Protein AF-A0A1J3F944-F1 (afdb_monomer_lite)

Radius of gyration: 28.38 Å; chains: 1; bounding box: 55×34×80 Å

Sequence (94 aa):
RKLEDLSNSLAFLSLMEISLASVTVSIAIALVSWWVWRTLNWVWFKPKMLESCLRRRGLSGTPYTPLVGDLKRNFTMLTEARSTPIKLTDDIQP

Foldseek 3Di:
DVVVVVVVVVVVVVVVVVVVVVVVVVVVVVVVVVVVVVVVVCLVVVQVVVCVVCVVVVNNDDRDDRPDPDVVVVVVVVVVCVVDPDDPPVPDDD

Organism: Noccaea caerulescens (NCBI:txid107243)

Secondary structure (DSSP, 8-state):
-HHHHHHHHHHHHHHHHHHHHHHHHHHHHHHHHHHHHHHHHHHHHHHHHHHHHHHHTT--PPPP-TTTTHHHHHHHHHHHHHHSPPPTTTT---

Structure (mmCIF, N/CA/C/O backbone):
data_AF-A0A1J3F944-F1
#
_entry.id   AF-A0A1J3F944-F1
#
loop_
_atom_site.group_PDB
_atom_site.id
_atom_site.type_symbol
_atom_site.label_atom_id
_atom_site.label_alt_id
_atom_site.label_comp_id
_atom_site.label_asym_id
_atom_site.label_entity_id
_atom_site.label_seq_id
_atom_site.pdbx_PDB_ins_code
_atom_site.Cartn_x
_atom_site.Cartn_y
_atom_site.Cartn_z
_atom_site.occupancy
_atom_site.B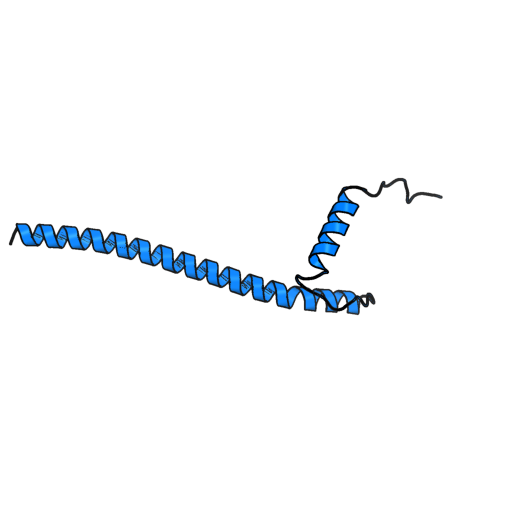_iso_or_equiv
_atom_site.auth_seq_id
_atom_site.auth_comp_id
_atom_site.auth_asym_id
_atom_site.auth_atom_id
_atom_site.pdbx_PDB_model_num
ATOM 1 N N . ARG A 1 1 ? 22.764 -10.308 -47.505 1.00 73.50 1 ARG A N 1
ATOM 2 C CA . ARG A 1 1 ? 23.273 -8.969 -47.105 1.00 73.50 1 ARG A CA 1
ATOM 3 C C . ARG A 1 1 ? 22.155 -7.938 -46.941 1.00 73.50 1 ARG A C 1
ATOM 5 O O . ARG A 1 1 ? 21.652 -7.855 -45.841 1.00 73.50 1 ARG A O 1
ATOM 12 N N . LYS A 1 2 ? 21.642 -7.261 -47.985 1.00 83.50 2 LYS A N 1
ATOM 13 C CA . LYS A 1 2 ? 20.628 -6.191 -47.792 1.00 83.50 2 LYS A CA 1
ATOM 14 C C . LYS A 1 2 ? 19.315 -6.652 -47.125 1.00 83.50 2 LYS A C 1
ATOM 16 O O . LYS A 1 2 ? 18.710 -5.894 -46.382 1.00 83.50 2 LYS A O 1
ATOM 21 N N . LEU A 1 3 ? 18.901 -7.900 -47.365 1.00 85.69 3 LEU A N 1
ATOM 22 C CA . LEU A 1 3 ? 17.745 -8.512 -46.694 1.00 85.69 3 LEU A CA 1
ATOM 23 C C . LEU A 1 3 ? 18.034 -8.925 -45.237 1.00 85.69 3 LEU A C 1
ATOM 25 O O . LEU A 1 3 ? 17.150 -8.815 -44.395 1.00 85.69 3 LEU A O 1
ATOM 29 N N . GLU A 1 4 ? 19.265 -9.339 -44.919 1.00 86.75 4 GLU A N 1
ATOM 30 C CA . GLU A 1 4 ? 19.684 -9.606 -43.530 1.00 86.75 4 GLU A CA 1
ATOM 31 C C . GLU A 1 4 ? 19.763 -8.315 -42.718 1.00 86.75 4 GLU A C 1
ATOM 33 O O . GLU A 1 4 ? 19.324 -8.294 -41.575 1.00 86.75 4 GLU A O 1
ATOM 38 N N . ASP A 1 5 ? 20.254 -7.226 -43.314 1.00 89.50 5 ASP A N 1
ATOM 39 C CA . ASP A 1 5 ? 20.331 -5.924 -42.645 1.00 89.50 5 ASP A CA 1
ATOM 40 C C . ASP A 1 5 ? 18.935 -5.414 -42.253 1.00 89.50 5 ASP A C 1
ATOM 42 O O . ASP A 1 5 ? 18.734 -4.918 -41.144 1.00 89.50 5 ASP A O 1
ATOM 46 N N . LEU A 1 6 ? 17.942 -5.607 -43.129 1.00 90.44 6 LEU A N 1
ATOM 47 C CA . LEU A 1 6 ? 16.545 -5.280 -42.833 1.00 90.44 6 LEU A CA 1
ATOM 48 C C . LEU A 1 6 ? 15.957 -6.189 -41.749 1.00 90.44 6 LEU A C 1
ATOM 50 O O . LEU A 1 6 ? 15.280 -5.693 -40.851 1.00 90.44 6 LEU A O 1
ATOM 54 N N . SER A 1 7 ? 16.245 -7.493 -41.792 1.00 89.38 7 SER A N 1
ATOM 55 C CA . SER A 1 7 ? 15.807 -8.447 -40.765 1.00 89.38 7 SER A CA 1
ATOM 56 C C . SER A 1 7 ? 16.383 -8.107 -39.387 1.00 89.38 7 SER A C 1
ATOM 58 O O . SER A 1 7 ? 15.659 -8.106 -38.394 1.00 89.38 7 SER A O 1
ATOM 60 N N . ASN A 1 8 ? 17.671 -7.769 -39.319 1.00 89.25 8 ASN A N 1
ATOM 61 C CA . ASN A 1 8 ? 18.349 -7.407 -38.076 1.00 89.25 8 ASN A CA 1
ATOM 62 C C . ASN A 1 8 ? 17.856 -6.059 -37.528 1.00 89.25 8 ASN A C 1
ATOM 64 O O . ASN A 1 8 ? 17.700 -5.911 -36.318 1.00 89.25 8 ASN A O 1
ATOM 68 N N . SER A 1 9 ? 17.551 -5.094 -38.402 1.00 88.25 9 SER A N 1
ATOM 69 C CA . SER A 1 9 ?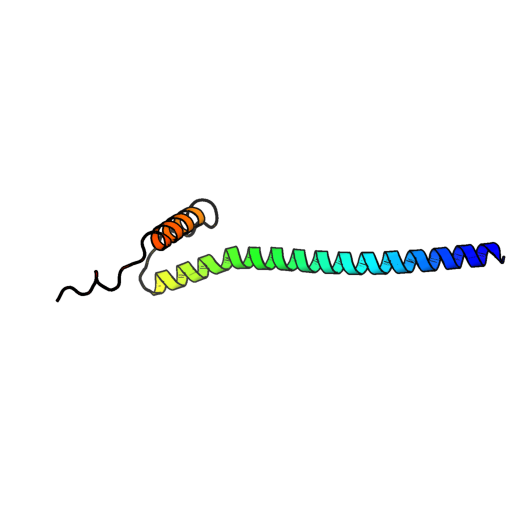 16.956 -3.813 -38.004 1.00 88.25 9 SER A CA 1
ATOM 70 C C . SER A 1 9 ? 15.538 -3.984 -37.445 1.00 88.25 9 SER A C 1
ATOM 72 O O . SER A 1 9 ? 15.225 -3.418 -36.399 1.00 88.25 9 SER A O 1
ATOM 74 N N . LEU A 1 10 ? 14.705 -4.818 -38.077 1.00 87.62 10 LEU A N 1
ATOM 75 C CA . LEU A 1 10 ? 13.369 -5.157 -37.572 1.00 87.62 10 LEU A CA 1
ATOM 76 C C . LEU A 1 10 ? 13.436 -5.876 -36.219 1.00 87.62 10 LEU A C 1
ATOM 78 O O . LEU A 1 10 ? 12.701 -5.523 -35.296 1.00 87.62 10 LEU A O 1
ATOM 82 N N . ALA A 1 11 ? 14.351 -6.840 -36.079 1.00 90.50 11 ALA A N 1
ATOM 83 C CA . ALA A 1 11 ? 14.582 -7.533 -34.817 1.00 90.50 11 ALA A CA 1
ATOM 84 C C . ALA A 1 11 ? 15.004 -6.548 -33.716 1.00 90.50 11 ALA A C 1
ATOM 86 O O . ALA A 1 11 ? 14.439 -6.572 -32.626 1.00 90.50 11 ALA A O 1
ATOM 87 N N . PHE A 1 12 ? 15.916 -5.621 -34.011 1.00 87.44 12 PHE A N 1
ATOM 88 C CA . PHE A 1 12 ? 16.361 -4.602 -33.061 1.00 87.44 12 PHE A CA 1
ATOM 89 C C . PHE A 1 12 ? 15.219 -3.694 -32.577 1.00 87.44 12 PHE A C 1
ATOM 91 O O . PHE A 1 12 ? 15.089 -3.462 -31.375 1.00 87.44 12 PHE A O 1
ATOM 98 N N . LEU A 1 13 ? 14.350 -3.239 -33.487 1.00 87.06 13 LEU A N 1
ATOM 99 C CA . LEU A 1 13 ? 13.173 -2.446 -33.120 1.00 87.06 13 LEU A CA 1
ATOM 100 C C . LEU A 1 13 ? 12.216 -3.244 -32.223 1.00 87.06 13 LEU A C 1
ATOM 102 O O . LEU A 1 13 ? 11.772 -2.734 -31.198 1.00 87.06 13 LEU A O 1
ATOM 106 N N . SER A 1 14 ? 11.963 -4.516 -32.546 1.00 89.62 14 SER A N 1
ATOM 107 C CA . SER A 1 14 ? 11.100 -5.374 -31.722 1.00 89.62 14 SER A CA 1
ATOM 108 C C . SER A 1 14 ? 11.672 -5.638 -30.321 1.00 89.62 14 SER A C 1
ATOM 110 O O . SER A 1 14 ? 10.934 -5.637 -29.338 1.00 89.62 14 SER A O 1
ATOM 112 N N . LEU A 1 15 ? 12.994 -5.797 -30.203 1.00 88.69 15 LEU A N 1
ATOM 113 C CA . LEU A 1 15 ? 13.673 -6.008 -28.923 1.00 88.69 15 LEU A CA 1
ATOM 114 C C . LEU A 1 15 ? 13.610 -4.765 -28.027 1.00 88.69 15 LEU A C 1
ATOM 116 O O . LEU A 1 15 ? 13.467 -4.903 -26.811 1.00 88.69 15 LEU A O 1
ATOM 120 N N . MET A 1 16 ? 13.675 -3.564 -28.608 1.00 90.94 16 MET A N 1
ATOM 121 C CA . MET A 1 16 ? 13.579 -2.310 -27.858 1.00 90.94 16 MET A CA 1
ATOM 122 C C . MET A 1 16 ? 12.193 -2.123 -27.227 1.00 90.94 16 MET A C 1
ATOM 124 O O . MET A 1 16 ? 12.101 -1.792 -26.044 1.00 90.94 16 MET A O 1
ATOM 128 N N . GLU A 1 17 ? 11.126 -2.421 -27.970 1.00 88.44 17 GLU A N 1
ATOM 129 C CA . GLU A 1 17 ? 9.745 -2.372 -27.469 1.00 88.44 17 GLU A CA 1
ATOM 130 C C . GLU A 1 17 ? 9.508 -3.385 -26.334 1.00 88.44 17 GLU A C 1
ATOM 132 O O . GLU A 1 17 ? 8.958 -3.045 -25.284 1.00 88.44 17 GLU A O 1
ATO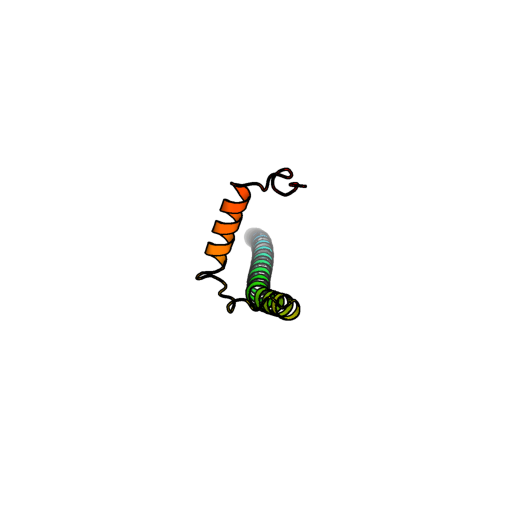M 137 N N . ILE A 1 18 ? 9.988 -4.625 -26.498 1.00 89.94 18 ILE A N 1
ATOM 138 C CA . ILE A 1 18 ? 9.868 -5.677 -25.473 1.00 89.94 18 ILE A CA 1
ATOM 139 C C . ILE A 1 18 ? 10.649 -5.296 -24.208 1.00 89.94 18 ILE A C 1
ATOM 141 O O . ILE A 1 18 ? 10.148 -5.461 -23.091 1.00 89.94 18 ILE A O 1
ATOM 145 N N . SER A 1 19 ? 11.861 -4.754 -24.366 1.00 91.31 19 SER A N 1
ATOM 146 C CA . SER A 1 19 ? 12.669 -4.276 -23.245 1.00 91.31 19 SER A CA 1
ATOM 147 C C . SER A 1 19 ? 11.945 -3.170 -22.481 1.00 91.31 19 SER A C 1
ATOM 149 O O . SER A 1 19 ? 11.861 -3.240 -21.255 1.00 91.31 19 SER A O 1
ATOM 151 N N . LEU A 1 20 ? 11.376 -2.184 -23.178 1.00 88.94 20 LEU A N 1
ATOM 152 C CA . LEU A 1 20 ? 10.637 -1.093 -22.547 1.00 88.94 20 LEU A CA 1
ATOM 153 C C . LEU A 1 20 ? 9.422 -1.614 -21.764 1.00 88.94 20 LEU A C 1
ATOM 155 O O . LEU A 1 20 ? 9.266 -1.287 -20.586 1.00 88.94 20 LEU A O 1
ATOM 159 N N . ALA A 1 21 ? 8.622 -2.491 -22.376 1.00 91.81 21 ALA A N 1
ATOM 160 C CA . ALA A 1 21 ? 7.462 -3.096 -21.729 1.00 91.81 21 ALA A CA 1
ATOM 161 C C . ALA A 1 21 ? 7.849 -3.894 -20.470 1.00 91.81 21 ALA A C 1
ATOM 163 O O . ALA A 1 21 ? 7.218 -3.748 -19.420 1.00 91.81 21 ALA A O 1
ATOM 164 N N . SER A 1 22 ? 8.915 -4.698 -20.537 1.00 92.06 22 SER A N 1
ATOM 165 C CA . SER A 1 22 ? 9.384 -5.494 -19.394 1.00 92.06 22 SER A CA 1
ATOM 166 C C . SER A 1 22 ? 9.844 -4.635 -18.211 1.00 92.06 22 SER A C 1
ATOM 168 O O . SER A 1 22 ? 9.537 -4.959 -17.062 1.00 92.06 22 SER A O 1
ATOM 170 N N . VAL A 1 23 ? 10.511 -3.505 -18.474 1.00 94.88 23 VAL A N 1
ATOM 171 C CA . VAL A 1 23 ? 10.939 -2.559 -17.436 1.00 94.88 23 VAL A CA 1
ATOM 172 C C . VAL A 1 23 ? 9.724 -1.938 -16.752 1.00 94.88 23 VAL A C 1
ATOM 174 O O . VAL A 1 23 ? 9.664 -1.907 -15.522 1.00 94.88 23 VAL A O 1
ATOM 177 N N . THR A 1 24 ? 8.720 -1.505 -17.519 1.00 94.19 24 THR A N 1
ATOM 178 C CA . THR A 1 24 ? 7.484 -0.942 -16.957 1.00 94.19 24 THR A CA 1
ATOM 179 C C . THR A 1 24 ? 6.740 -1.960 -16.093 1.00 94.19 24 THR A C 1
ATOM 181 O O . THR A 1 24 ? 6.322 -1.632 -14.981 1.00 94.19 24 THR A O 1
ATOM 184 N N . VAL A 1 25 ? 6.621 -3.207 -16.557 1.00 96.00 25 VAL A N 1
ATOM 185 C CA . VAL A 1 25 ? 5.979 -4.290 -15.796 1.00 96.00 25 VAL A CA 1
ATOM 186 C C . VAL A 1 25 ? 6.745 -4.587 -14.507 1.00 96.00 25 VAL A C 1
ATOM 188 O O . VAL A 1 25 ? 6.133 -4.710 -13.448 1.00 96.00 25 VAL A O 1
ATOM 191 N N . SER A 1 26 ? 8.077 -4.642 -14.561 1.00 96.06 26 SER A N 1
ATOM 192 C CA . SER A 1 26 ? 8.918 -4.880 -13.383 1.00 96.06 26 SER A CA 1
ATOM 193 C C . SER A 1 26 ? 8.726 -3.800 -12.311 1.00 96.06 26 SER A C 1
ATOM 195 O O . SER A 1 26 ? 8.502 -4.113 -11.139 1.00 96.06 26 SER A O 1
ATOM 197 N N . ILE A 1 27 ? 8.708 -2.524 -12.715 1.00 96.19 27 ILE A N 1
ATOM 198 C CA . ILE A 1 27 ? 8.450 -1.399 -11.804 1.00 96.19 27 ILE A CA 1
ATOM 199 C C . ILE A 1 27 ? 7.046 -1.506 -11.201 1.00 96.19 27 ILE A C 1
ATOM 201 O O . ILE A 1 27 ? 6.886 -1.349 -9.990 1.00 96.19 27 ILE A O 1
ATOM 205 N N . ALA A 1 28 ? 6.033 -1.812 -12.015 1.00 96.44 28 ALA A N 1
ATOM 206 C CA . ALA A 1 28 ? 4.665 -1.973 -11.533 1.00 96.44 28 ALA A CA 1
ATOM 207 C C . ALA A 1 28 ? 4.562 -3.088 -10.476 1.00 96.44 28 ALA A C 1
ATOM 209 O O . ALA A 1 28 ? 3.973 -2.876 -9.415 1.00 96.44 28 ALA A O 1
ATOM 210 N N . ILE A 1 29 ? 5.194 -4.242 -10.713 1.00 96.94 29 ILE A N 1
ATOM 211 C CA . ILE A 1 29 ? 5.223 -5.360 -9.759 1.00 96.94 29 ILE A CA 1
ATOM 212 C C . ILE A 1 29 ? 5.935 -4.954 -8.466 1.00 96.94 29 ILE A C 1
ATOM 214 O O . ILE A 1 29 ? 5.427 -5.231 -7.379 1.00 96.94 29 ILE A O 1
ATOM 218 N N . ALA A 1 30 ? 7.074 -4.266 -8.559 1.00 97.00 30 ALA A N 1
ATOM 219 C CA . ALA A 1 30 ? 7.811 -3.801 -7.388 1.00 97.00 30 ALA A CA 1
ATOM 220 C C . ALA A 1 30 ? 6.969 -2.845 -6.528 1.00 97.00 30 ALA A C 1
ATOM 222 O O . ALA A 1 30 ? 6.922 -2.994 -5.305 1.00 97.00 30 ALA A O 1
ATOM 223 N N . LEU A 1 31 ? 6.247 -1.911 -7.157 1.00 96.94 31 LEU A N 1
ATOM 224 C CA . LEU A 1 31 ? 5.335 -1.004 -6.462 1.00 96.94 31 LEU A CA 1
ATOM 225 C C . LEU A 1 31 ? 4.200 -1.770 -5.780 1.00 96.94 31 LEU A C 1
ATOM 227 O O . LEU A 1 31 ? 3.958 -1.558 -4.593 1.00 96.94 31 LEU A O 1
ATOM 231 N N . VAL A 1 32 ? 3.532 -2.685 -6.485 1.00 96.81 32 VAL A N 1
ATOM 232 C CA . VAL A 1 32 ? 2.453 -3.501 -5.905 1.00 96.81 32 VAL A CA 1
ATOM 233 C C . VAL A 1 32 ? 2.974 -4.311 -4.719 1.00 96.81 32 VAL A C 1
ATOM 235 O O . VAL A 1 32 ? 2.373 -4.281 -3.647 1.00 96.81 32 VAL A O 1
ATOM 238 N N . SER A 1 33 ? 4.124 -4.967 -4.866 1.00 96.56 33 SER A N 1
ATOM 239 C CA . SER A 1 33 ? 4.741 -5.741 -3.789 1.00 96.56 33 SER A CA 1
ATOM 240 C C . SER A 1 33 ? 5.084 -4.864 -2.582 1.00 96.56 33 SER A C 1
ATOM 242 O O . SER A 1 33 ? 4.823 -5.252 -1.442 1.00 96.56 33 SER A O 1
ATOM 244 N N . TRP A 1 34 ? 5.617 -3.660 -2.808 1.00 96.75 34 TRP A N 1
ATOM 245 C CA . TRP A 1 34 ? 5.885 -2.693 -1.743 1.00 96.75 34 TRP A CA 1
ATOM 246 C C . TRP A 1 34 ? 4.603 -2.288 -1.015 1.00 96.75 34 TRP A C 1
ATOM 248 O O . TRP A 1 34 ? 4.566 -2.256 0.216 1.00 96.75 34 TRP A O 1
ATOM 258 N N . TRP A 1 35 ? 3.538 -1.987 -1.758 1.00 96.12 35 TRP A N 1
ATOM 259 C CA . TRP A 1 35 ? 2.239 -1.627 -1.196 1.00 96.12 35 TRP A CA 1
ATOM 260 C C . TRP A 1 35 ? 1.645 -2.761 -0.361 1.00 96.12 35 TRP A C 1
ATOM 262 O O . TRP A 1 35 ? 1.195 -2.515 0.761 1.00 96.12 35 TRP A O 1
ATOM 272 N N . VAL A 1 36 ? 1.696 -4.002 -0.849 1.00 94.69 36 VAL A N 1
ATOM 273 C CA . VAL A 1 36 ? 1.239 -5.189 -0.108 1.00 94.69 36 VAL A CA 1
ATOM 274 C C . VAL A 1 36 ? 2.050 -5.367 1.176 1.00 94.69 36 VAL A C 1
ATOM 276 O O . VAL A 1 36 ? 1.480 -5.522 2.255 1.00 94.69 36 VAL A O 1
ATOM 279 N N . TRP A 1 37 ? 3.376 -5.257 1.105 1.00 93.81 37 TRP A N 1
ATOM 280 C CA . TRP A 1 37 ? 4.230 -5.365 2.287 1.00 93.81 37 TRP A CA 1
ATOM 281 C C . TRP A 1 37 ? 3.944 -4.263 3.313 1.00 93.81 37 TRP A C 1
ATOM 283 O O . TRP A 1 37 ? 3.808 -4.513 4.513 1.00 93.81 37 TRP A O 1
ATOM 293 N N . ARG A 1 38 ? 3.801 -3.020 2.842 1.00 93.38 38 ARG A N 1
ATOM 294 C CA . ARG A 1 38 ? 3.516 -1.859 3.688 1.00 93.38 38 ARG A CA 1
ATOM 295 C C . ARG A 1 38 ? 2.157 -1.975 4.362 1.00 93.38 38 ARG A C 1
ATOM 297 O O . ARG A 1 38 ? 2.060 -1.682 5.552 1.00 93.38 38 ARG A O 1
ATOM 304 N N . THR A 1 39 ? 1.131 -2.386 3.622 1.00 89.19 39 THR A N 1
ATOM 305 C CA . THR A 1 39 ? -0.226 -2.575 4.150 1.00 89.19 39 THR A CA 1
ATOM 306 C C . THR A 1 39 ? -0.272 -3.712 5.157 1.00 89.19 39 THR A C 1
ATOM 308 O O . THR A 1 39 ? -0.824 -3.511 6.233 1.00 89.19 39 THR A O 1
ATOM 311 N N . LEU A 1 40 ? 0.387 -4.843 4.895 1.00 88.50 40 LEU A N 1
ATOM 312 C CA . LEU A 1 40 ? 0.488 -5.946 5.852 1.00 88.50 40 LEU A CA 1
ATOM 313 C C . LEU A 1 40 ? 1.162 -5.501 7.157 1.00 88.50 40 LEU A C 1
ATOM 315 O O . LEU A 1 40 ? 0.624 -5.712 8.245 1.00 88.50 40 LEU A O 1
ATOM 319 N N . ASN A 1 41 ? 2.299 -4.808 7.053 1.00 87.12 41 ASN A N 1
ATOM 320 C CA . ASN A 1 41 ? 2.997 -4.287 8.224 1.00 87.12 41 ASN A CA 1
ATOM 321 C C . ASN A 1 41 ? 2.143 -3.258 8.981 1.00 87.12 41 ASN A C 1
ATOM 323 O O . ASN A 1 41 ? 2.109 -3.250 10.208 1.00 87.12 41 ASN A O 1
ATOM 327 N N . TRP A 1 42 ? 1.410 -2.404 8.265 1.00 84.75 42 TRP A N 1
ATOM 328 C CA . TRP A 1 42 ? 0.508 -1.424 8.864 1.00 84.75 42 TRP A CA 1
ATOM 329 C C . TRP A 1 42 ? -0.664 -2.087 9.584 1.00 84.75 42 TRP A C 1
ATOM 331 O O . TRP A 1 42 ? -0.917 -1.745 10.735 1.00 84.75 42 TRP A O 1
ATOM 341 N N . VAL A 1 43 ? -1.319 -3.069 8.957 1.00 83.62 43 VAL A N 1
ATOM 342 C CA . VAL A 1 43 ? -2.405 -3.868 9.547 1.00 83.62 43 VAL A CA 1
ATOM 343 C C . VAL A 1 43 ? -1.941 -4.588 10.812 1.00 83.62 43 VAL A C 1
ATOM 345 O O . VAL A 1 43 ? -2.744 -4.760 11.721 1.00 83.62 43 VAL A O 1
ATOM 348 N N . TRP A 1 44 ? -0.659 -4.951 10.921 1.00 78.50 44 TRP A N 1
ATOM 349 C CA . TRP A 1 44 ? -0.110 -5.596 12.116 1.00 78.50 44 TRP A CA 1
ATOM 350 C C . TRP A 1 44 ? 0.359 -4.613 13.203 1.00 78.50 44 TRP A C 1
ATOM 352 O O . TRP A 1 44 ? 0.152 -4.850 14.393 1.00 78.50 44 TRP A O 1
ATOM 362 N N . PHE A 1 45 ? 0.957 -3.475 12.830 1.00 76.44 45 PHE A N 1
ATOM 363 C CA . PHE A 1 45 ? 1.476 -2.484 13.787 1.00 76.44 45 PHE A CA 1
ATOM 364 C C . PHE A 1 45 ? 0.421 -1.504 14.313 1.00 76.44 45 PHE A C 1
ATOM 366 O O . PHE A 1 45 ? 0.417 -1.193 15.508 1.00 76.44 45 PHE A O 1
ATOM 373 N N . LYS A 1 46 ? -0.483 -1.013 13.455 1.00 78.31 46 LYS A N 1
ATOM 374 C CA . LYS A 1 46 ? -1.591 -0.129 13.854 1.00 78.31 46 LYS A CA 1
ATOM 375 C C . LYS A 1 46 ? -2.394 -0.651 15.041 1.00 78.31 46 LYS A C 1
ATOM 377 O O . LYS A 1 46 ? -2.616 0.149 15.951 1.00 78.31 46 LYS A O 1
ATOM 382 N N . PRO A 1 47 ? -2.826 -1.925 15.077 1.00 75.81 47 PRO A N 1
ATOM 383 C CA . PRO A 1 47 ? -3.673 -2.386 16.164 1.00 75.81 47 PRO A CA 1
ATOM 384 C C . PRO A 1 47 ? -2.943 -2.418 17.496 1.00 75.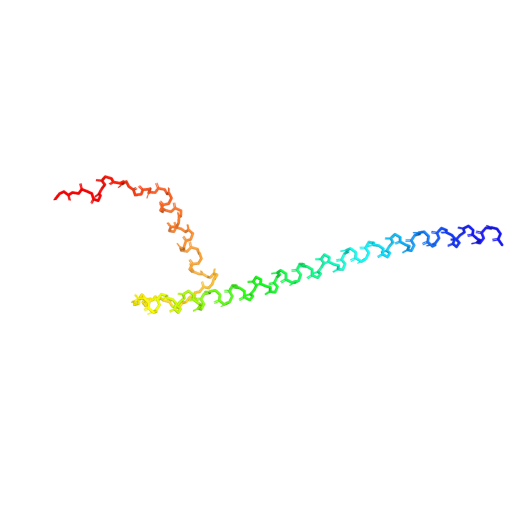81 47 PRO A C 1
ATOM 386 O O . PRO A 1 47 ? -3.487 -1.937 18.483 1.00 75.81 47 PRO A O 1
ATOM 389 N N . LYS A 1 48 ? -1.677 -2.854 17.521 1.00 75.56 48 LYS A N 1
ATOM 390 C CA . LYS A 1 48 ? -0.863 -2.810 18.743 1.00 75.56 48 LYS A CA 1
ATOM 391 C C . LYS A 1 48 ? -0.686 -1.393 19.276 1.00 75.56 48 LYS A C 1
ATOM 393 O O . LYS A 1 48 ? -0.688 -1.177 20.490 1.00 75.56 48 LYS A O 1
ATOM 398 N N . MET A 1 49 ? -0.512 -0.421 18.382 1.00 79.12 49 MET A N 1
ATOM 399 C CA . MET A 1 49 ? -0.365 0.977 18.779 1.00 79.12 49 MET A CA 1
ATOM 400 C C . MET A 1 49 ? -1.685 1.549 19.313 1.00 79.12 49 MET A C 1
ATOM 402 O O . MET A 1 49 ? -1.678 2.274 20.308 1.00 79.12 49 MET A O 1
ATOM 406 N N . LEU A 1 50 ? -2.810 1.195 18.685 1.00 77.56 50 LEU A N 1
ATOM 407 C CA . LEU A 1 50 ? -4.146 1.601 19.116 1.00 77.56 50 LEU A CA 1
ATOM 408 C C . LEU A 1 50 ? -4.498 1.002 20.485 1.00 77.56 50 LEU A C 1
ATOM 410 O O . LEU A 1 50 ? -4.899 1.740 21.381 1.00 77.56 50 LEU A O 1
ATOM 414 N N . GLU A 1 51 ? -4.248 -0.293 20.675 1.00 82.75 51 GLU A N 1
ATOM 415 C CA . GLU A 1 51 ? -4.403 -0.994 21.953 1.00 82.75 51 GLU A CA 1
ATOM 416 C C . GLU A 1 51 ? -3.556 -0.332 23.048 1.00 82.75 51 GLU A C 1
ATOM 418 O O . GLU A 1 51 ? -4.054 -0.006 24.125 1.00 82.75 51 GLU A O 1
ATOM 423 N N . SER A 1 52 ? -2.284 -0.043 22.756 1.00 79.94 52 SER A N 1
ATOM 424 C CA . SER A 1 52 ? -1.381 0.610 23.710 1.00 79.94 52 SER A CA 1
ATOM 425 C C . SER A 1 52 ? -1.839 2.023 24.081 1.00 79.94 52 SER A C 1
ATOM 427 O O . SER A 1 52 ? -1.712 2.423 25.239 1.00 79.94 52 SER A O 1
ATOM 429 N N . CYS A 1 53 ? -2.369 2.786 23.122 1.00 82.81 53 CYS A N 1
ATOM 430 C CA . CYS A 1 53 ? -2.892 4.131 23.355 1.00 82.81 53 CYS A CA 1
ATOM 431 C C . CYS A 1 53 ? -4.150 4.103 24.234 1.00 82.81 53 CYS A C 1
ATOM 433 O O . CYS A 1 53 ? -4.237 4.855 25.204 1.00 82.81 53 CYS A O 1
ATOM 435 N N . LEU A 1 54 ? -5.092 3.202 23.939 1.00 83.44 54 LEU A N 1
ATOM 436 C CA . LEU A 1 54 ? -6.323 3.036 24.715 1.00 83.44 54 LEU A CA 1
ATOM 437 C C . LEU A 1 54 ? -6.028 2.559 26.138 1.00 83.44 54 LEU A C 1
ATOM 439 O O . LEU A 1 54 ? -6.524 3.148 27.098 1.00 83.44 54 LEU A O 1
ATOM 443 N N . ARG A 1 55 ? -5.120 1.590 26.289 1.00 84.19 55 ARG A N 1
ATOM 444 C CA . ARG A 1 55 ? -4.708 1.081 27.600 1.00 84.19 55 ARG A CA 1
ATOM 445 C C . ARG A 1 55 ? -4.030 2.153 28.454 1.00 84.19 55 ARG A C 1
ATOM 447 O O . ARG A 1 55 ? -4.288 2.227 29.650 1.00 84.19 55 ARG A O 1
ATOM 454 N N . ARG A 1 56 ? -3.226 3.040 27.849 1.00 86.31 56 ARG A N 1
ATOM 455 C CA . ARG A 1 56 ? -2.656 4.215 28.542 1.00 86.31 56 ARG A CA 1
ATOM 456 C C . ARG A 1 56 ? -3.715 5.224 28.987 1.00 86.31 56 ARG A C 1
ATOM 458 O O . ARG A 1 56 ? -3.486 5.931 29.959 1.00 86.31 56 ARG A O 1
ATOM 465 N N . ARG A 1 57 ? -4.854 5.294 28.297 1.00 86.69 57 ARG A N 1
ATOM 466 C CA . ARG A 1 57 ? -5.993 6.157 28.651 1.00 86.69 57 ARG A CA 1
ATOM 467 C C . ARG A 1 57 ? -6.971 5.497 29.635 1.00 86.69 57 ARG A C 1
ATOM 469 O O . ARG A 1 57 ? -8.036 6.049 29.872 1.00 86.69 57 ARG A O 1
ATOM 476 N N . GLY A 1 58 ? -6.634 4.329 30.192 1.00 86.81 58 GLY A N 1
ATOM 477 C CA . GLY A 1 58 ? -7.487 3.598 31.139 1.00 86.81 58 GLY A CA 1
ATOM 478 C C . GLY A 1 58 ? -8.603 2.777 30.484 1.00 86.81 58 GLY A C 1
ATOM 479 O O . GLY A 1 58 ? -9.355 2.100 31.178 1.00 86.81 58 GLY A O 1
ATOM 480 N N . LEU A 1 59 ? -8.689 2.781 29.152 1.00 77.50 59 LEU A N 1
ATOM 481 C CA . LEU A 1 59 ? -9.641 1.978 28.391 1.00 77.50 59 LEU A CA 1
ATOM 482 C C . LEU A 1 59 ? -9.008 0.614 28.092 1.00 77.50 59 LEU A C 1
ATOM 484 O O . LEU A 1 59 ? -8.390 0.400 27.048 1.00 77.50 59 LEU A O 1
ATOM 488 N N . SER A 1 60 ? -9.128 -0.303 29.053 1.00 72.81 60 SER A N 1
ATOM 489 C CA . SER A 1 60 ? -8.764 -1.712 28.884 1.00 72.81 60 SER A CA 1
ATOM 490 C C . SER A 1 60 ? -9.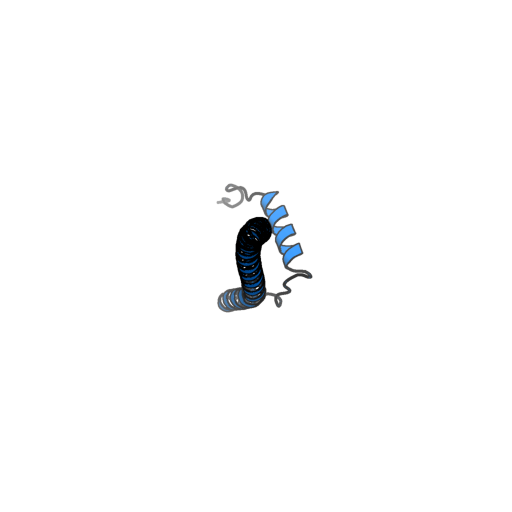814 -2.418 28.018 1.00 72.81 60 SER A C 1
ATOM 492 O O . SER A 1 60 ? -10.828 -2.887 28.528 1.00 72.81 60 SER A O 1
ATOM 494 N N . GLY A 1 61 ? -9.586 -2.459 26.703 1.00 71.62 61 GLY A N 1
ATOM 495 C CA . GLY A 1 61 ? -10.427 -3.185 25.746 1.00 71.62 61 GLY A CA 1
ATOM 496 C C . GLY A 1 61 ? -10.007 -4.646 25.547 1.00 71.62 61 GLY A C 1
ATOM 497 O O . GLY A 1 61 ? -8.930 -5.064 25.971 1.00 71.62 61 GLY A O 1
ATOM 498 N N . THR A 1 62 ? -10.857 -5.425 24.875 1.00 72.81 62 THR A N 1
ATOM 499 C CA . THR A 1 62 ? -10.550 -6.798 24.444 1.00 72.81 62 THR A CA 1
ATOM 500 C C . THR A 1 62 ? -9.371 -6.826 23.458 1.00 72.81 62 THR A C 1
ATOM 502 O O . THR A 1 62 ? -9.204 -5.872 22.695 1.00 72.81 62 THR A O 1
ATOM 505 N N . PRO A 1 63 ? -8.556 -7.900 23.437 1.00 71.62 63 PRO A N 1
ATOM 506 C CA . PRO A 1 63 ? -7.431 -8.021 22.509 1.00 71.62 63 PRO A CA 1
ATOM 507 C C . PRO A 1 63 ? -7.899 -7.942 21.049 1.00 71.62 63 PRO A C 1
ATOM 509 O O . PRO A 1 63 ? -8.904 -8.549 20.679 1.00 71.62 63 PRO A O 1
ATOM 512 N N . TYR A 1 64 ? -7.165 -7.184 20.228 1.00 68.88 64 TYR A N 1
ATOM 513 C CA . TYR A 1 64 ? -7.582 -6.843 18.866 1.00 68.88 64 TYR A CA 1
ATOM 514 C C . TYR A 1 64 ? -7.572 -8.053 17.925 1.00 68.88 64 TYR A C 1
ATOM 516 O O . TYR A 1 64 ? -6.565 -8.758 17.813 1.00 68.88 64 TYR A O 1
ATOM 524 N N . THR A 1 65 ? -8.661 -8.239 17.174 1.00 70.94 65 THR A N 1
ATOM 525 C CA . THR A 1 65 ? -8.793 -9.293 16.155 1.00 70.94 65 THR A CA 1
ATOM 526 C C . THR A 1 65 ? -8.989 -8.686 14.755 1.00 70.94 65 THR A C 1
ATOM 528 O O . THR A 1 65 ? -10.100 -8.291 14.400 1.00 70.94 65 THR A O 1
ATOM 531 N N . PRO A 1 66 ? -7.937 -8.625 13.908 1.00 65.38 66 PRO A N 1
ATOM 532 C CA . PRO A 1 66 ? -7.920 -7.787 12.702 1.00 65.38 66 PRO A CA 1
ATOM 533 C C . PRO A 1 66 ? -9.026 -8.012 11.671 1.00 65.38 66 PRO A C 1
ATOM 535 O O . PRO A 1 66 ? -9.377 -7.075 10.960 1.00 65.38 66 PRO A O 1
ATOM 538 N N . LEU A 1 67 ? -9.538 -9.237 11.541 1.00 61.53 67 LEU A N 1
ATOM 539 C CA . LEU A 1 67 ? -10.373 -9.618 10.394 1.00 61.53 67 LEU A CA 1
ATOM 540 C C . LEU A 1 67 ? -11.616 -10.438 10.755 1.00 61.53 67 LEU A C 1
ATOM 542 O O . LEU A 1 67 ? -12.577 -10.439 9.995 1.00 61.53 67 LEU A O 1
ATOM 546 N N . VAL A 1 68 ? -11.627 -11.127 11.898 1.00 62.88 68 VAL A N 1
ATOM 547 C CA . VAL A 1 68 ? -12.666 -12.132 12.192 1.00 62.88 68 VAL A CA 1
ATOM 548 C C . VAL A 1 68 ? -13.880 -11.529 12.910 1.00 62.88 68 VAL A C 1
ATOM 550 O O . VAL A 1 68 ? -14.996 -12.006 12.722 1.00 62.88 68 VAL A O 1
ATOM 553 N N . GLY A 1 69 ? -13.699 -10.460 13.697 1.00 69.75 69 GLY A N 1
ATOM 554 C CA . GLY A 1 69 ? -14.766 -9.931 14.555 1.00 69.75 69 GLY A CA 1
ATOM 555 C C . GLY A 1 69 ? -14.803 -8.413 14.652 1.00 69.75 69 GLY A C 1
ATOM 556 O O . GLY A 1 69 ? -15.840 -7.810 14.366 1.00 69.75 69 GLY A O 1
ATOM 557 N N . ASP A 1 70 ? -13.680 -7.784 15.004 1.00 77.44 70 ASP A N 1
ATOM 558 C CA . ASP A 1 70 ? -13.682 -6.350 15.310 1.00 77.44 70 ASP A CA 1
ATOM 559 C C . ASP A 1 70 ? -13.996 -5.498 14.091 1.00 77.44 70 ASP A C 1
ATOM 561 O O . A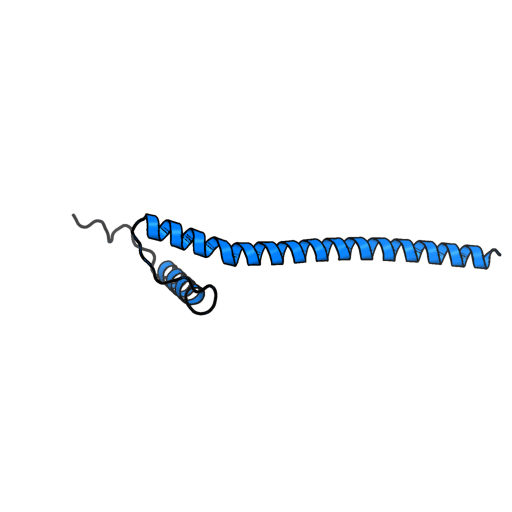SP A 1 70 ? -14.772 -4.553 14.201 1.00 77.44 70 ASP A O 1
ATOM 565 N N . LEU A 1 71 ? -13.463 -5.833 12.915 1.00 76.94 71 LEU A N 1
ATOM 566 C CA . LEU A 1 71 ? -13.693 -5.022 11.722 1.00 76.94 71 LEU A CA 1
ATOM 567 C C . LEU A 1 71 ? -15.183 -4.977 11.346 1.00 76.94 71 LEU A C 1
ATOM 569 O O . LEU A 1 71 ? -15.731 -3.899 11.129 1.00 76.94 71 LEU A O 1
ATOM 573 N N . LYS A 1 72 ? -15.864 -6.131 11.359 1.00 78.50 72 LYS A N 1
ATOM 574 C CA . LYS A 1 72 ? -17.312 -6.217 11.112 1.00 78.50 72 LYS A CA 1
ATOM 575 C C . LYS A 1 72 ? -18.097 -5.414 12.149 1.00 78.50 72 LYS A C 1
ATOM 577 O O . LYS A 1 72 ? -18.981 -4.650 11.781 1.00 78.50 72 LYS A O 1
ATOM 582 N N . ARG A 1 73 ? -17.747 -5.551 13.432 1.00 80.25 73 ARG A N 1
ATOM 583 C CA . ARG A 1 73 ? -18.423 -4.857 14.538 1.00 80.25 73 ARG A CA 1
ATOM 584 C C . ARG A 1 73 ? -18.243 -3.340 14.455 1.00 80.25 73 ARG A C 1
ATOM 586 O O . ARG A 1 73 ? -19.217 -2.613 14.608 1.00 80.25 73 ARG A O 1
ATOM 593 N N . ASN A 1 74 ? -17.038 -2.880 14.116 1.00 80.00 74 ASN A N 1
ATOM 594 C CA . ASN A 1 74 ? -16.738 -1.471 13.863 1.00 80.00 74 ASN A CA 1
ATOM 595 C C . ASN A 1 74 ? -17.548 -0.928 12.682 1.00 80.00 74 ASN A C 1
ATOM 597 O O . ASN A 1 74 ? -18.145 0.135 12.803 1.00 80.00 74 ASN A O 1
ATOM 601 N N . PHE A 1 75 ? -17.614 -1.647 11.557 1.00 81.31 75 PHE A N 1
ATOM 602 C CA . PHE A 1 75 ? -18.417 -1.216 10.409 1.00 81.31 75 PHE A CA 1
ATOM 603 C C . PHE A 1 75 ? -19.911 -1.155 10.726 1.00 81.31 75 PHE A C 1
ATOM 605 O O . PHE A 1 75 ? -20.573 -0.197 10.326 1.00 81.31 75 PHE A O 1
ATOM 612 N N . THR A 1 76 ? -20.446 -2.130 11.464 1.00 83.81 76 THR A N 1
ATOM 613 C CA . THR A 1 76 ? -21.846 -2.108 11.902 1.00 83.81 76 THR A CA 1
ATOM 614 C C . THR A 1 76 ? -22.113 -0.919 12.821 1.00 83.81 76 THR A C 1
ATOM 616 O O . THR A 1 76 ? -23.022 -0.151 12.533 1.00 83.81 76 THR A O 1
ATOM 619 N N . MET A 1 77 ? -21.275 -0.694 13.839 1.00 84.31 77 MET A N 1
ATOM 620 C CA . MET A 1 77 ? -21.395 0.465 14.734 1.00 84.31 77 MET A CA 1
ATOM 621 C C . MET A 1 77 ? -21.265 1.797 13.986 1.00 84.31 77 MET A C 1
ATOM 623 O O . MET A 1 77 ? -22.017 2.727 14.252 1.00 84.31 77 MET A O 1
ATOM 627 N N . LEU A 1 78 ? -20.346 1.901 13.021 1.00 85.44 78 LEU A N 1
ATOM 628 C CA . LEU A 1 78 ? -20.194 3.091 12.177 1.00 85.44 78 LEU A CA 1
ATOM 629 C C . LEU A 1 78 ? -21.432 3.344 11.313 1.00 85.44 78 LEU A C 1
ATOM 631 O O . LEU A 1 78 ? -21.829 4.493 11.130 1.00 85.44 78 LEU A O 1
ATOM 635 N N . THR A 1 79 ? -22.030 2.282 10.774 1.00 85.38 79 THR A N 1
ATOM 636 C CA . THR A 1 79 ? -23.250 2.365 9.959 1.00 85.38 79 THR A CA 1
ATOM 637 C C . THR A 1 79 ? -24.445 2.775 10.816 1.00 85.38 79 THR A C 1
ATOM 639 O O . THR A 1 79 ? -25.204 3.658 10.426 1.00 85.38 79 THR A O 1
ATOM 642 N N . GLU A 1 80 ? -24.571 2.196 12.007 1.00 85.81 80 GLU A N 1
ATOM 643 C CA . GLU A 1 80 ? -25.609 2.526 12.981 1.00 85.81 80 GLU A CA 1
ATOM 644 C C . GLU A 1 80 ? -25.478 3.982 13.453 1.00 85.81 80 GLU A C 1
ATOM 646 O O . GLU A 1 80 ? -26.419 4.756 13.306 1.00 85.81 80 GLU A O 1
ATOM 651 N N . ALA A 1 81 ? -24.279 4.419 13.848 1.00 84.38 81 ALA A N 1
ATOM 652 C CA . ALA A 1 81 ? -24.011 5.805 14.237 1.00 84.38 81 ALA A CA 1
ATOM 653 C C . ALA A 1 81 ? -24.255 6.817 13.100 1.00 84.38 81 ALA A C 1
ATOM 655 O O . ALA A 1 81 ? -24.683 7.942 13.345 1.00 84.38 81 ALA A O 1
ATOM 656 N N . ARG A 1 82 ? -24.003 6.433 11.841 1.00 79.94 82 ARG A N 1
ATOM 657 C CA . ARG A 1 82 ? -24.361 7.242 10.660 1.00 79.94 82 ARG A CA 1
ATOM 658 C C . ARG A 1 82 ? -25.873 7.345 10.468 1.00 79.94 82 ARG A C 1
ATOM 660 O O . ARG A 1 82 ? -26.340 8.374 9.989 1.00 79.94 82 ARG A O 1
ATOM 667 N N . SER A 1 83 ? -26.615 6.289 10.799 1.00 83.19 83 SER A N 1
ATOM 668 C CA . SER A 1 83 ? -28.074 6.243 10.670 1.00 83.19 83 SER A CA 1
ATOM 669 C C . SER A 1 83 ? -28.804 6.966 11.805 1.00 83.19 83 SER A C 1
ATOM 671 O O . SER A 1 83 ? -29.874 7.525 11.579 1.00 83.19 83 SER A O 1
ATOM 673 N N . THR A 1 84 ? -28.201 7.028 12.994 1.00 78.38 84 THR A N 1
ATOM 674 C CA . THR A 1 84 ? -28.702 7.772 14.154 1.00 78.38 84 THR A CA 1
ATOM 675 C C . THR A 1 84 ? -27.749 8.922 14.491 1.00 78.38 84 THR A C 1
ATOM 677 O O . THR A 1 84 ? -26.945 8.809 15.421 1.00 78.38 84 THR A O 1
ATOM 680 N N . PRO A 1 85 ? -27.788 10.037 13.739 1.00 77.31 85 PRO A N 1
ATOM 681 C CA . PRO A 1 85 ? -26.993 11.205 14.086 1.00 77.31 85 PRO A CA 1
ATOM 682 C C . PRO A 1 85 ? -27.424 11.731 15.462 1.00 77.31 85 PRO A C 1
ATOM 684 O O . PRO A 1 85 ? -28.613 11.950 15.700 1.00 77.31 85 PRO A O 1
ATOM 687 N N . ILE A 1 86 ? -26.458 11.940 16.361 1.00 74.75 86 ILE A N 1
ATOM 688 C CA . ILE A 1 86 ? -26.698 12.541 17.680 1.00 74.75 86 ILE A CA 1
ATOM 689 C C . ILE A 1 86 ? -27.252 13.952 17.457 1.00 74.75 86 ILE A C 1
ATOM 691 O O . ILE A 1 86 ? -26.594 14.793 16.837 1.00 74.75 86 ILE A O 1
ATOM 695 N N . LYS A 1 87 ? -28.476 14.212 17.926 1.00 73.69 87 LYS A N 1
ATOM 696 C CA . LYS A 1 87 ? -29.073 15.547 17.865 1.00 73.69 87 LYS A CA 1
ATOM 697 C C . LYS A 1 87 ? -28.472 16.407 18.970 1.00 73.69 87 LYS A C 1
ATOM 699 O O . LYS A 1 87 ? -28.465 16.020 20.132 1.00 73.69 87 LYS A O 1
ATOM 704 N N . LEU A 1 88 ? -28.013 17.605 18.605 1.00 67.88 88 LEU A N 1
ATOM 705 C CA . LEU A 1 88 ? -27.387 18.565 19.526 1.00 67.88 88 LEU A CA 1
ATOM 706 C C . LEU A 1 88 ? -28.318 19.034 20.666 1.00 67.88 88 LEU A C 1
ATOM 708 O O . LEU A 1 88 ? -27.863 19.659 21.614 1.00 67.88 88 LEU A O 1
ATOM 712 N N . THR A 1 89 ? -29.620 18.778 20.545 1.00 67.19 89 THR A N 1
ATOM 713 C CA . THR A 1 89 ? -30.666 19.158 21.499 1.00 67.19 89 THR A CA 1
ATOM 714 C C . THR A 1 89 ? -30.968 18.098 22.560 1.00 67.19 89 THR A C 1
ATOM 716 O O . THR A 1 89 ? -31.635 18.436 23.531 1.00 67.19 89 THR A O 1
ATOM 719 N N . ASP A 1 90 ? -30.495 16.854 22.411 1.00 65.12 90 ASP A N 1
ATOM 720 C CA . ASP A 1 90 ? -30.769 15.778 23.383 1.00 65.12 90 ASP A CA 1
ATOM 721 C C . ASP A 1 90 ? -29.867 15.847 24.634 1.00 65.12 90 ASP A C 1
ATOM 723 O O . ASP A 1 90 ? -30.206 15.261 25.657 1.00 65.12 90 ASP A O 1
ATOM 727 N N . ASP A 1 91 ? -28.754 16.590 24.578 1.00 64.06 91 ASP A N 1
ATOM 728 C CA . ASP A 1 91 ? -27.761 16.704 25.668 1.00 64.06 91 ASP A CA 1
ATOM 729 C C . ASP A 1 91 ? -27.845 18.040 26.437 1.00 64.06 91 ASP A C 1
ATOM 731 O O . ASP A 1 91 ? -27.040 18.328 27.318 1.00 64.06 91 ASP A O 1
ATOM 735 N N . ILE A 1 92 ? -28.831 18.882 26.107 1.00 60.59 92 ILE A N 1
ATOM 736 C CA . ILE A 1 92 ? -29.098 20.142 26.813 1.00 60.59 92 ILE A CA 1
ATOM 737 C C . ILE A 1 92 ? -30.446 20.008 27.526 1.00 60.59 92 ILE A C 1
ATOM 739 O O . ILE A 1 92 ? -31.442 20.615 27.134 1.00 60.59 92 ILE A O 1
ATOM 743 N N . GLN A 1 93 ? -30.493 19.179 28.568 1.00 62.25 93 GLN A N 1
ATOM 744 C CA . GLN A 1 93 ? -31.478 19.367 29.635 1.00 62.25 93 GLN A CA 1
ATOM 745 C C . GLN A 1 93 ? -30.829 20.224 30.737 1.00 62.25 93 GLN A C 1
ATOM 747 O O . GLN A 1 93 ? -29.688 19.935 31.101 1.00 62.25 93 GLN A O 1
ATOM 752 N N . PRO A 1 94 ? -31.491 21.304 31.201 1.00 66.50 94 PRO A N 1
ATOM 753 C CA . PRO A 1 94 ? -30.986 22.162 32.274 1.00 66.50 94 PRO A CA 1
ATOM 754 C C . PRO A 1 94 ? -30.907 21.449 33.628 1.00 66.50 94 PRO A C 1
ATOM 756 O O . PRO A 1 94 ? -31.684 20.491 33.849 1.00 66.50 94 PRO A O 1
#

pLDDT: mean 82.88, std 9.69, range [60.59, 97.0]

=== Feature glossary ===
The record interleaves many kinds of information about one protein. Here is each kind framed as the question it answers.

Q: Are the domains correctly placed relative to each other?
A: Predicted aligned error is AlphaFold's pairwise confidence. Unlike pLDDT (per-residue), PAE is per-residue-pair and captures whether two parts of the structure are correctly placed relative to each other. Units are ångströms of expected positional error.

Q: Which residues are in helices, strands, or loops?
A: Eight-state secondary structure (DSSP): H is the canonical α-helix, G the tighter 3₁₀-helix, I the wider π-helix; E/B are β-structure, T and S are turns and bends, and '-' is everything else. DSSP derives these from the pattern of main-chain N–H···O=C hydrogen bonds, not from the sequence.

Q: What if only a Cα trace is available?
A: P-SEA three-state annotation labels each residue as helix, strand, or coil based purely on the geometry of the Cα trace. It serves as a fallback when the full backbone (and thus DSSP) is unavailable.

Q: What are the backbone torsion angles?
A: φ (phi) and ψ (psi) are the two rotatable backbone dihedrals per residue: φ is the C(i-1)–N–Cα–C torsion, ψ is the N–Cα–C–N(i+1) torsion, both in degrees on (−180°, 180°]. α-helical residues cluster near (−60°, −45°); β-strand residues near (−120°, +130°). A Ramachandran plot is simply a scatter of (φ, ψ) for every residue.

Q: What known structures does this most resemble?
A: Structural nearest neighbors (via Foldseek easy-search vs the PDB). Reported per hit: target PDB id, E-value, and alignment TM-score. A TM-score above ~0.5 is the conventional threshold for 'same fold'.

Q: What family and function is it annotated with?
A: Database cross-references. InterPro integrates a dozen domain/family signature databases into unified entries with residue-range hits. GO terms attach function/process/location labels with evidence codes. CATH codes position the fold in a four-level structural taxonomy. Organism is the NCBI-taxonomy species name.

Q: Which residues are buried vs exposed?
A: Solvent accessibility: the surface area of each residue that a 1.4 Å water probe can touch, in Å². When only backbone atoms are present the absolute values are lower than full-atom SASA (side chains contribute most of the area) and are flagged as backbone-only.

Q: What do the diagnostic plots show?
A: Three diagnostic plots accompany the record. The Cα contact map visualizes the tertiary structure as a 2D adjacency matrix (8 Å cutoff, sequence-local contacts suppressed). The Ramachandran plot shows the distribution of backbone (φ, ψ) torsions, with points in the α and β basins reflecting secondary structure content. The PAE plot shows AlphaFold's inter-residue confidence as a color matrix.

Q: What is the amino-acid chain?
A: The amino-acid sequence is the protein's primary structure: the linear order of residues from the N-terminus to the C-terminus, written in one-letter code. Everything else here — the 3D coordinates, the secondary structure, the domain annotations — is ultimately a consequence of this string.

Q: What do the rendered images show?
A: The six renders are orthographic views along the three Cartesian axes in both directions. Representation (cartoon, sticks, or surface) and color scheme (sequence-rainbow or by-chain) vary across proteins so the training set covers all the common visualization conventions.

Q: Where is each backbone atom in 3D?
A: The mmCIF table is the protein's shape written out atom by atom. For each backbone N, Cα, C, and carbonyl O, it records an (x, y, z) coordinate triple in Å plus the residue type, chain letter, and residue number.

Q: How mobile is each atom in the crystal?
A: For experimental (PDB) structures, the B-factor (temperature factor) quantifies the positional spread of each atom in the crystal — a combination of thermal vibration and static disorder — in units of Å². High B-factors mark flexible loops or poorly resolved regions; low B-factors mark the rigid, well-ordered core.

Q: How big and how compact is the whole molecule?
A: Three whole-structure scalars: the radius of gyration (RMS distance of Cα from centroid, in Å), the count of Cα–Cα contacts (pairs closer than 8 Å and separated by more than four residues in sequence — i.e. tertiary, not local, contacts), and the bounding-box dimensions. Together they distinguish compact globular folds from extended fibres or disordered chains.

Q: What does the local fold look like, residue by residue?
A: A 3Di character summarizes, for each residue, the relative orientation of the Cα frame of its nearest spatial neighbor. Because it encodes fold topology rather than chemistry, 3Di alignments detect remote structural similarity that sequence alignment misses.

Q: How confident is the AlphaFold model at each residue?
A: For AlphaFold models, the B-factor field carries pLDDT — the model's own estimate of local accuracy on a 0–100 scale. Regions with pLDDT<50 should be treated as essentially unmodeled; they often correspond to intrinsically disordered segments.